Protein AF-A0A914KH45-F1 (afdb_monomer)

Organism: Meloidogyne incognita (NCBI:txid6306)

Structure (mmCIF, N/CA/C/O backbone):
data_AF-A0A914KH45-F1
#
_entry.id   AF-A0A914KH45-F1
#
loop_
_atom_site.group_PDB
_atom_site.id
_atom_site.type_symbol
_atom_site.label_atom_id
_atom_site.label_alt_id
_atom_site.label_comp_id
_atom_site.label_asym_id
_atom_site.label_entity_id
_atom_site.label_seq_id
_atom_site.pdbx_PDB_ins_code
_atom_site.Cartn_x
_atom_site.Cartn_y
_atom_site.Cartn_z
_atom_site.occupancy
_atom_site.B_iso_or_equiv
_atom_site.auth_seq_id
_atom_site.auth_comp_id
_atom_site.auth_asym_id
_atom_site.auth_atom_id
_atom_site.pdbx_PDB_model_num
ATOM 1 N N . MET A 1 1 ? 4.518 -7.612 -3.543 1.00 80.25 1 MET A N 1
ATOM 2 C CA . MET A 1 1 ? 4.300 -6.550 -2.547 1.00 80.25 1 MET A CA 1
ATOM 3 C C . MET A 1 1 ? 4.192 -7.185 -1.180 1.00 80.25 1 MET A C 1
ATOM 5 O O . MET A 1 1 ? 3.095 -7.568 -0.802 1.00 80.25 1 MET A O 1
ATOM 9 N N . THR A 1 2 ? 5.313 -7.351 -0.490 1.00 86.69 2 THR A N 1
ATOM 10 C CA . THR A 1 2 ? 5.345 -7.679 0.939 1.00 86.69 2 THR A CA 1
ATOM 11 C C . THR A 1 2 ? 5.157 -6.408 1.776 1.00 86.69 2 THR A C 1
ATOM 13 O O . THR A 1 2 ? 5.033 -5.309 1.222 1.00 86.69 2 THR A O 1
ATOM 16 N N . ALA A 1 3 ? 5.112 -6.544 3.103 1.00 83.75 3 ALA A N 1
ATOM 17 C CA . ALA A 1 3 ? 5.028 -5.394 3.999 1.00 83.75 3 ALA A CA 1
ATOM 18 C C . ALA A 1 3 ? 6.296 -4.525 3.919 1.00 83.75 3 ALA A C 1
ATOM 20 O O . ALA A 1 3 ? 6.202 -3.305 3.946 1.00 83.75 3 ALA A O 1
ATOM 21 N N . GLU A 1 4 ? 7.464 -5.135 3.733 1.00 85.19 4 GLU A N 1
ATOM 22 C CA . GLU A 1 4 ? 8.758 -4.447 3.658 1.00 85.19 4 GLU A CA 1
ATOM 23 C C . GLU A 1 4 ? 8.885 -3.600 2.384 1.00 85.19 4 GLU A C 1
ATOM 25 O O . GLU A 1 4 ? 9.47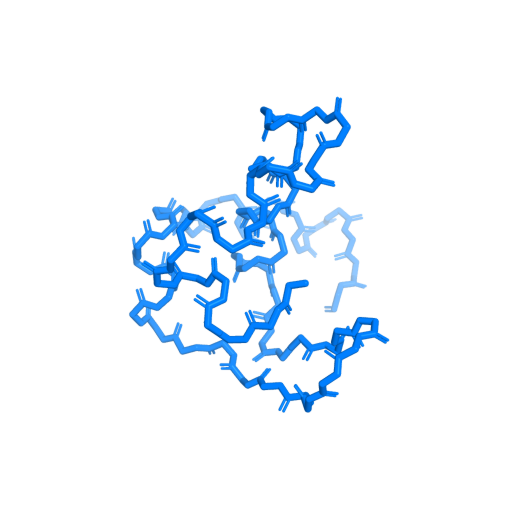9 -2.521 2.409 1.00 85.19 4 GLU A O 1
ATOM 30 N 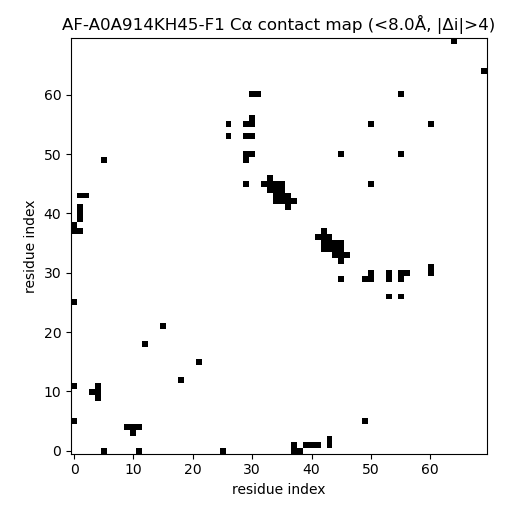N . ASP A 1 5 ? 8.253 -4.031 1.283 1.00 84.44 5 ASP A N 1
ATOM 31 C CA . ASP A 1 5 ? 8.232 -3.277 0.023 1.00 84.44 5 ASP A CA 1
ATOM 32 C C . ASP A 1 5 ? 7.576 -1.884 0.166 1.00 84.44 5 ASP A C 1
ATOM 34 O O . ASP A 1 5 ? 7.643 -1.065 -0.753 1.00 84.44 5 ASP A O 1
ATOM 38 N N . ILE A 1 6 ? 6.848 -1.631 1.257 1.00 84.75 6 ILE A N 1
ATOM 39 C CA . ILE A 1 6 ? 6.169 -0.356 1.530 1.00 84.75 6 ILE A CA 1
ATOM 40 C C . ILE A 1 6 ? 7.145 0.670 2.091 1.00 84.75 6 ILE A C 1
ATOM 42 O O . ILE A 1 6 ? 7.045 1.848 1.756 1.00 84.75 6 ILE A O 1
ATOM 46 N N . ASP A 1 7 ? 8.072 0.227 2.934 1.00 85.12 7 ASP A N 1
ATOM 47 C CA . ASP A 1 7 ? 9.080 1.082 3.554 1.00 85.12 7 ASP A CA 1
ATOM 48 C C . ASP A 1 7 ? 10.298 1.278 2.647 1.00 85.12 7 ASP A C 1
ATOM 50 O O . ASP A 1 7 ? 10.951 2.320 2.700 1.00 85.12 7 ASP A O 1
ATOM 54 N N . LEU A 1 8 ? 10.602 0.287 1.803 1.00 88.56 8 LEU A N 1
ATOM 55 C CA . LEU A 1 8 ? 11.857 0.217 1.063 1.00 88.56 8 LEU A CA 1
ATOM 56 C C . LEU A 1 8 ? 11.608 0.100 -0.448 1.00 88.56 8 LEU A C 1
ATOM 58 O O . LEU A 1 8 ? 11.554 -1.010 -0.982 1.00 88.56 8 LEU A O 1
ATOM 62 N N . PRO A 1 9 ? 11.521 1.227 -1.186 1.00 86.81 9 PRO A N 1
ATOM 63 C CA . PRO A 1 9 ? 11.336 1.201 -2.637 1.00 86.81 9 PRO A CA 1
ATOM 64 C C . PRO A 1 9 ? 12.411 0.407 -3.391 1.00 86.81 9 PRO A C 1
ATOM 66 O O . PRO A 1 9 ? 12.128 -0.178 -4.435 1.00 86.81 9 PRO A O 1
ATOM 69 N N . ILE A 1 10 ? 13.626 0.333 -2.838 1.00 90.75 10 ILE A N 1
ATOM 70 C CA . ILE A 1 10 ? 14.742 -0.441 -3.396 1.00 90.75 10 ILE A CA 1
ATOM 71 C C . ILE A 1 10 ? 14.456 -1.949 -3.491 1.00 90.75 10 ILE A C 1
ATOM 73 O O . ILE A 1 10 ? 15.081 -2.627 -4.297 1.00 90.75 10 ILE A O 1
ATOM 77 N N . MET A 1 11 ? 13.500 -2.475 -2.720 1.00 88.81 11 MET A N 1
ATOM 78 C CA . MET A 1 11 ? 13.147 -3.899 -2.751 1.00 88.81 11 MET A CA 1
ATOM 79 C C . MET A 1 11 ? 12.355 -4.286 -4.004 1.00 88.81 11 MET A C 1
ATOM 81 O O . MET A 1 11 ? 12.493 -5.405 -4.490 1.00 88.81 11 MET A O 1
ATOM 85 N N . TRP A 1 12 ? 11.539 -3.376 -4.548 1.00 89.50 12 TRP A N 1
ATOM 86 C CA . TRP A 1 12 ? 10.637 -3.700 -5.658 1.00 89.50 12 TRP A CA 1
ATOM 87 C C . TRP A 1 12 ? 10.965 -2.967 -6.960 1.00 89.50 12 TRP A C 1
ATOM 89 O O . TRP A 1 12 ? 10.696 -3.520 -8.024 1.00 89.50 12 TRP A O 1
ATOM 99 N N . ARG A 1 13 ? 11.552 -1.761 -6.909 1.00 93.56 13 ARG A N 1
ATOM 100 C CA . ARG A 1 13 ? 11.855 -0.970 -8.117 1.00 93.56 13 ARG A CA 1
ATOM 101 C C . ARG A 1 13 ? 12.793 -1.688 -9.096 1.00 93.56 13 ARG A C 1
ATOM 103 O O . ARG A 1 13 ? 12.413 -1.800 -10.255 1.00 93.56 13 ARG A O 1
ATOM 110 N N . PRO A 1 14 ? 13.931 -2.276 -8.669 1.00 94.94 14 PRO A N 1
ATOM 111 C CA . PRO A 1 14 ? 14.846 -2.955 -9.594 1.00 94.94 14 PRO A CA 1
ATOM 112 C C . PRO A 1 14 ? 14.252 -4.205 -10.256 1.00 94.94 14 PRO A C 1
ATOM 114 O O . PRO A 1 14 ? 14.777 -4.687 -11.253 1.00 94.94 14 PRO A O 1
ATOM 117 N N . LEU A 1 15 ? 13.180 -4.753 -9.677 1.00 90.56 15 LEU A N 1
ATOM 118 C CA . LEU A 1 15 ? 12.480 -5.938 -10.172 1.00 90.56 15 LEU A CA 1
ATOM 119 C C . LEU A 1 15 ? 11.264 -5.567 -11.035 1.00 90.56 15 LEU A C 1
ATOM 121 O O . LEU A 1 15 ? 10.533 -6.449 -11.487 1.00 90.56 15 LEU A O 1
ATOM 125 N N . SER A 1 16 ? 11.016 -4.271 -11.226 1.00 93.00 16 SER A N 1
ATOM 126 C CA . SER A 1 16 ? 9.889 -3.772 -11.993 1.00 93.00 16 SER A CA 1
ATOM 127 C C . SER A 1 16 ? 10.185 -3.788 -13.484 1.00 93.00 16 SER A C 1
ATOM 129 O O . SER A 1 16 ? 11.212 -3.283 -13.928 1.00 93.00 16 SER A O 1
ATOM 131 N N . LEU A 1 17 ? 9.238 -4.290 -14.275 1.00 95.12 17 LEU A N 1
ATOM 132 C CA . LEU A 1 17 ? 9.268 -4.099 -15.726 1.00 95.12 17 LEU A CA 1
ATOM 133 C C . LEU A 1 17 ? 8.924 -2.649 -16.116 1.00 95.12 17 LEU A C 1
ATOM 135 O O . LEU A 1 17 ? 9.347 -2.171 -17.164 1.00 95.12 17 LEU A O 1
ATOM 139 N N . ASN A 1 18 ? 8.129 -1.970 -15.281 1.00 97.06 18 ASN A N 1
ATOM 140 C CA . ASN A 1 18 ? 7.668 -0.598 -15.470 1.00 97.06 18 ASN A CA 1
ATOM 141 C C . ASN A 1 18 ? 7.368 0.033 -14.102 1.00 97.06 18 ASN A C 1
ATOM 143 O O . ASN A 1 18 ? 6.298 -0.176 -13.521 1.00 97.06 18 ASN A O 1
ATOM 147 N N . GLU A 1 19 ? 8.318 0.820 -13.595 1.00 95.31 19 GLU A N 1
ATOM 148 C CA . GLU A 1 19 ? 8.246 1.379 -12.243 1.00 95.31 19 GLU A CA 1
ATOM 149 C C . GLU A 1 19 ? 7.020 2.275 -12.038 1.00 95.31 19 GLU A C 1
ATOM 151 O O . GLU A 1 19 ? 6.368 2.186 -10.998 1.00 95.31 19 GLU A O 1
ATOM 156 N N . LEU A 1 20 ? 6.664 3.091 -13.037 1.00 94.75 20 LEU A N 1
ATOM 157 C CA . LEU A 1 20 ? 5.551 4.038 -12.940 1.00 94.75 20 LEU A CA 1
ATOM 158 C C . LEU A 1 20 ? 4.200 3.318 -12.859 1.00 94.75 20 LEU A C 1
ATOM 160 O O . LEU A 1 20 ? 3.342 3.656 -12.040 1.00 94.75 20 LEU A O 1
ATOM 164 N N . GLU A 1 21 ? 3.994 2.314 -13.708 1.00 95.19 21 GLU A N 1
ATO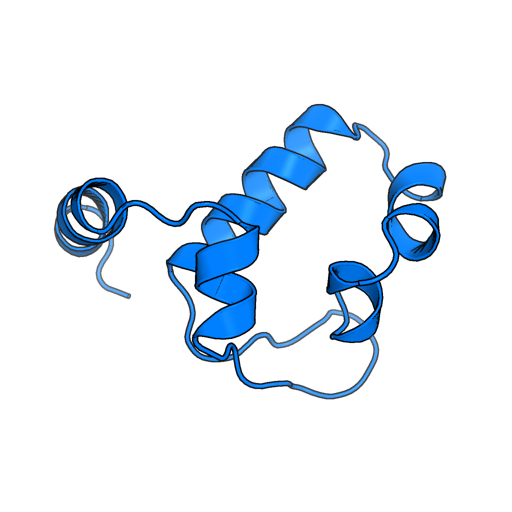M 165 C CA . GLU A 1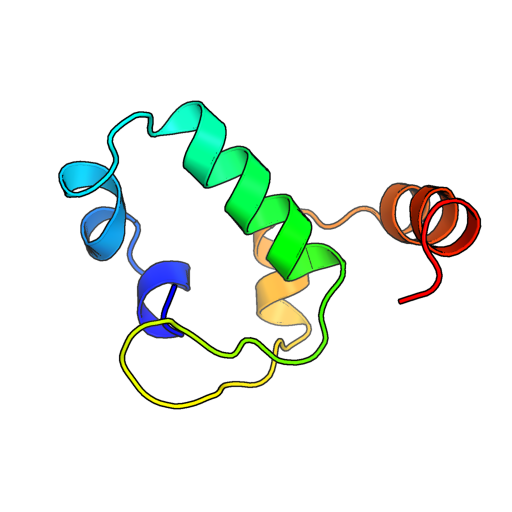 21 ? 2.768 1.513 -13.697 1.00 95.19 21 GLU A CA 1
ATOM 166 C C . GLU A 1 21 ? 2.643 0.709 -12.398 1.00 95.19 21 GLU A C 1
ATOM 168 O O . GLU A 1 21 ? 1.568 0.659 -11.786 1.00 95.19 21 GLU A O 1
ATOM 173 N N . GLN A 1 22 ? 3.751 0.125 -11.936 1.00 93.62 22 GLN A N 1
ATOM 174 C CA . GLN A 1 22 ? 3.761 -0.632 -10.695 1.00 93.62 22 GLN A CA 1
ATOM 175 C C . GLN A 1 22 ? 3.536 0.274 -9.477 1.00 93.62 22 GLN A C 1
ATOM 177 O O . GLN A 1 22 ? 2.786 -0.110 -8.583 1.00 93.62 22 GLN A O 1
ATOM 182 N N . GLU A 1 23 ? 4.093 1.486 -9.438 1.00 93.19 23 GLU A N 1
ATOM 183 C CA . GLU A 1 23 ? 3.850 2.457 -8.361 1.00 93.19 23 GLU A CA 1
ATOM 184 C C . GLU A 1 23 ? 2.369 2.854 -8.276 1.00 93.19 23 GLU A C 1
ATOM 186 O O . GLU A 1 23 ? 1.764 2.788 -7.200 1.00 93.19 23 GLU A O 1
ATOM 191 N N . ASN A 1 24 ? 1.751 3.165 -9.419 1.00 92.31 24 ASN A N 1
ATOM 192 C CA . ASN A 1 24 ? 0.327 3.495 -9.500 1.00 92.31 24 ASN A CA 1
ATOM 193 C C . ASN A 1 24 ? -0.565 2.326 -9.059 1.00 92.31 24 ASN A C 1
ATOM 195 O O . ASN A 1 24 ? -1.498 2.509 -8.272 1.00 92.31 24 ASN A O 1
ATOM 199 N N . SER A 1 25 ? -0.248 1.112 -9.512 1.00 91.81 25 SER A N 1
ATOM 200 C CA . SER A 1 25 ? -0.978 -0.102 -9.134 1.00 91.81 25 SER A CA 1
ATOM 201 C C . SER A 1 25 ? -0.854 -0.391 -7.637 1.00 91.81 25 SER A C 1
ATOM 203 O O . SER A 1 25 ? -1.846 -0.683 -6.968 1.00 91.81 25 SER A O 1
ATOM 205 N N . ARG A 1 26 ? 0.353 -0.249 -7.074 1.00 92.69 26 ARG A N 1
ATOM 206 C CA . ARG A 1 26 ? 0.606 -0.428 -5.637 1.00 92.69 26 ARG A CA 1
ATOM 207 C C . ARG A 1 26 ? -0.166 0.588 -4.801 1.00 92.69 26 ARG A C 1
ATOM 209 O O . ARG A 1 26 ? -0.799 0.192 -3.823 1.00 92.69 26 ARG A O 1
ATOM 216 N N . LYS A 1 27 ? -0.179 1.865 -5.205 1.00 91.94 27 LYS A N 1
ATOM 217 C CA . LYS A 1 27 ? -0.993 2.905 -4.559 1.00 91.94 27 LYS A CA 1
ATOM 218 C C . LYS A 1 27 ? -2.473 2.531 -4.562 1.00 91.94 27 LYS A C 1
ATOM 220 O O . LYS A 1 27 ? -3.116 2.585 -3.517 1.00 91.94 27 LYS A O 1
ATOM 225 N N . LEU A 1 28 ? -2.998 2.099 -5.707 1.00 90.06 28 LEU A N 1
ATOM 226 C CA . LEU A 1 28 ? -4.397 1.699 -5.837 1.00 90.06 28 LEU A CA 1
ATOM 227 C C . LEU A 1 28 ? -4.755 0.541 -4.895 1.00 90.06 28 LEU A C 1
ATOM 229 O O . LEU A 1 28 ? -5.727 0.638 -4.143 1.00 90.06 28 LEU A O 1
ATOM 233 N N . ILE A 1 29 ? -3.936 -0.513 -4.876 1.00 91.12 29 ILE A N 1
ATOM 234 C CA . ILE A 1 29 ? -4.126 -1.666 -3.986 1.00 91.12 29 ILE A CA 1
ATOM 235 C C . ILE A 1 29 ? -4.133 -1.215 -2.522 1.00 91.12 29 ILE A C 1
ATOM 237 O O . ILE A 1 29 ? -5.042 -1.576 -1.772 1.00 91.12 29 ILE A O 1
ATOM 241 N N . ILE A 1 30 ? -3.160 -0.388 -2.120 1.00 91.81 30 ILE A N 1
ATOM 242 C CA . ILE A 1 30 ? -3.023 0.053 -0.727 1.00 91.81 30 ILE A CA 1
ATOM 243 C C . ILE A 1 30 ? -4.219 0.889 -0.268 1.00 91.81 30 ILE A C 1
ATOM 245 O O . ILE A 1 30 ? -4.685 0.751 0.866 1.00 91.81 30 ILE A O 1
ATOM 249 N N . CYS A 1 31 ? -4.750 1.740 -1.141 1.00 90.88 31 CYS A N 1
ATOM 250 C CA . CYS A 1 31 ? -5.866 2.609 -0.789 1.00 90.88 31 CYS A CA 1
ATOM 251 C C . CYS A 1 31 ? -7.208 1.873 -0.687 1.00 90.88 31 CYS A C 1
ATOM 253 O O . CYS A 1 31 ? -8.072 2.282 0.101 1.00 90.88 31 CYS A O 1
ATOM 255 N N . CYS A 1 32 ? -7.389 0.788 -1.441 1.00 87.88 32 CYS A N 1
ATOM 256 C CA . CYS A 1 32 ? -8.652 0.054 -1.488 1.00 87.88 32 CYS A CA 1
ATOM 257 C C . CYS A 1 32 ? -8.718 -1.102 -0.486 1.00 87.88 32 CYS A C 1
ATOM 259 O O . CYS A 1 32 ? -9.736 -1.244 0.194 1.00 87.88 32 CYS A O 1
ATOM 261 N N . ALA A 1 33 ? -7.647 -1.886 -0.361 1.00 89.62 33 ALA A N 1
ATOM 262 C CA . ALA A 1 33 ? -7.658 -3.123 0.408 1.00 89.62 33 ALA A CA 1
ATOM 263 C C . ALA A 1 33 ? -7.521 -2.900 1.927 1.00 89.62 33 ALA A C 1
ATOM 265 O O . ALA A 1 33 ? -7.073 -1.851 2.410 1.00 89.62 33 ALA A O 1
ATOM 266 N N . ASP A 1 34 ? -7.906 -3.919 2.694 1.00 91.69 34 ASP A N 1
ATOM 267 C CA . ASP A 1 34 ? -7.650 -3.999 4.136 1.00 91.69 34 ASP A CA 1
ATOM 268 C C . ASP A 1 34 ? -6.583 -5.058 4.465 1.00 91.69 34 ASP A C 1
ATOM 270 O O . ASP A 1 34 ? -5.886 -4.932 5.471 1.00 91.69 34 ASP A O 1
ATOM 274 N N . TYR A 1 35 ? -6.388 -6.045 3.586 1.00 94.19 35 TYR A N 1
ATOM 275 C CA . TYR A 1 35 ? -5.333 -7.059 3.655 1.00 94.19 35 TYR A CA 1
ATOM 276 C C . TYR A 1 35 ? -4.740 -7.299 2.265 1.00 94.19 35 TYR A C 1
ATOM 278 O O . TYR A 1 35 ? -5.443 -7.183 1.263 1.00 94.19 35 TYR A O 1
ATOM 286 N N . ILE A 1 36 ? -3.457 -7.652 2.205 1.00 92.62 36 ILE A N 1
ATOM 287 C CA . ILE A 1 36 ? -2.759 -8.018 0.968 1.00 92.62 36 ILE A CA 1
ATOM 288 C C . ILE A 1 36 ? -2.272 -9.456 1.083 1.00 92.62 36 ILE A C 1
ATOM 290 O O . ILE A 1 36 ? -1.594 -9.812 2.048 1.00 92.62 36 ILE A O 1
ATOM 294 N N . VAL A 1 37 ? -2.589 -10.256 0.065 1.00 93.31 37 VAL A N 1
ATOM 295 C CA . VAL A 1 37 ? -2.027 -11.592 -0.146 1.00 93.31 37 VAL A CA 1
ATOM 296 C C . VAL A 1 37 ? -0.936 -11.471 -1.211 1.00 93.31 37 VAL A C 1
ATOM 298 O O . VAL A 1 37 ? -1.256 -11.278 -2.385 1.00 93.31 37 VAL A O 1
ATOM 301 N N . PRO A 1 38 ? 0.351 -11.499 -0.837 1.00 90.06 38 PRO A N 1
ATOM 302 C CA . PRO A 1 38 ? 1.425 -11.381 -1.811 1.00 90.06 38 PRO A CA 1
ATOM 303 C C . PRO A 1 38 ? 1.658 -12.702 -2.554 1.00 90.06 38 PRO A C 1
ATOM 305 O O . PRO A 1 38 ? 1.353 -13.774 -2.040 1.00 90.06 38 PRO A O 1
ATOM 308 N N . GLY A 1 39 ? 2.283 -12.631 -3.735 1.00 84.06 39 GLY A N 1
ATOM 309 C CA . GLY A 1 39 ? 2.740 -13.831 -4.451 1.00 84.06 39 GLY A CA 1
ATOM 310 C C . GLY A 1 39 ? 3.813 -14.627 -3.692 1.00 84.06 39 GLY A C 1
ATOM 311 O O . GLY A 1 39 ? 3.906 -15.838 -3.851 1.00 84.06 39 GLY A O 1
ATOM 312 N N . HIS A 1 40 ? 4.582 -13.960 -2.822 1.00 83.88 40 HIS A N 1
ATOM 313 C CA . HIS A 1 40 ? 5.559 -14.572 -1.920 1.00 83.88 40 HIS A CA 1
ATOM 314 C C . HIS A 1 40 ? 5.511 -13.891 -0.545 1.00 83.88 40 HIS A C 1
ATOM 316 O O . HIS A 1 40 ? 5.362 -12.672 -0.467 1.00 83.88 40 HIS A O 1
ATOM 322 N N . GLY A 1 41 ? 5.677 -14.660 0.534 1.00 85.06 41 GLY A N 1
ATOM 323 C CA . GLY A 1 41 ? 5.653 -14.156 1.913 1.00 85.06 41 GLY A CA 1
ATOM 324 C C . GLY A 1 41 ? 4.299 -14.322 2.613 1.00 85.06 41 GLY A C 1
ATOM 325 O O . GLY A 1 41 ? 3.430 -15.063 2.158 1.00 85.06 41 GLY A O 1
ATOM 326 N N . LYS A 1 42 ? 4.138 -13.663 3.767 1.00 92.19 42 LYS A N 1
ATOM 327 C CA . LYS A 1 42 ? 2.925 -13.761 4.596 1.00 92.19 42 LYS A CA 1
ATOM 328 C C . LYS A 1 42 ? 1.904 -12.688 4.219 1.00 92.19 42 LYS A C 1
ATOM 330 O O . LYS A 1 42 ? 2.269 -11.571 3.858 1.00 92.19 42 LYS A O 1
ATOM 335 N N . ILE A 1 43 ? 0.624 -13.025 4.370 1.00 94.81 43 ILE A N 1
ATOM 336 C CA . ILE A 1 43 ? -0.481 -12.062 4.307 1.00 94.81 43 ILE A CA 1
ATOM 337 C C . ILE A 1 43 ? -0.264 -10.993 5.379 1.00 94.81 43 ILE A C 1
ATOM 339 O O . ILE A 1 43 ? 0.109 -11.315 6.509 1.00 94.81 43 ILE A O 1
ATOM 343 N N . PHE A 1 44 ? -0.538 -9.733 5.050 1.00 94.19 44 PHE A N 1
ATOM 344 C CA . PHE A 1 44 ? -0.439 -8.634 6.007 1.00 94.19 44 PHE A CA 1
ATOM 345 C C . PHE A 1 44 ? -1.614 -7.665 5.891 1.00 94.19 44 PHE A C 1
ATOM 347 O O . PHE A 1 44 ? -2.255 -7.539 4.846 1.00 94.19 44 PHE A O 1
ATOM 354 N N . LYS A 1 45 ? -1.909 -6.993 7.006 1.00 94.94 45 LYS A N 1
ATOM 355 C CA . LYS A 1 45 ? -2.989 -6.013 7.114 1.00 94.94 45 LYS A CA 1
ATOM 356 C C . LYS A 1 45 ? -2.493 -4.630 6.711 1.00 94.94 45 LYS A C 1
ATOM 358 O O . LYS A 1 45 ? -1.422 -4.209 7.143 1.00 94.94 45 LYS A O 1
ATOM 363 N N . ILE A 1 46 ? -3.311 -3.895 5.966 1.00 93.25 46 ILE A N 1
ATOM 364 C CA . ILE A 1 46 ? -3.074 -2.483 5.684 1.00 93.25 46 ILE A CA 1
ATOM 365 C C . ILE A 1 46 ? -3.532 -1.648 6.876 1.00 93.25 46 ILE A C 1
ATOM 367 O O . ILE A 1 46 ? -4.701 -1.677 7.266 1.00 93.25 46 ILE A O 1
ATOM 371 N N . ASN A 1 47 ? -2.610 -0.882 7.450 1.00 92.06 47 ASN A N 1
ATOM 372 C CA . ASN A 1 47 ? -2.898 0.046 8.535 1.00 92.06 47 ASN A CA 1
ATOM 373 C C . ASN A 1 47 ? -3.084 1.486 8.020 1.00 92.06 47 ASN A C 1
ATOM 375 O O . ASN A 1 47 ? -2.883 1.795 6.843 1.00 92.06 47 ASN A O 1
ATOM 379 N N . LYS A 1 48 ? -3.499 2.383 8.920 1.00 90.69 48 LYS A N 1
ATOM 380 C CA . LYS A 1 48 ? -3.765 3.788 8.588 1.00 90.69 48 LYS A CA 1
ATOM 381 C C . LYS A 1 48 ? -2.509 4.522 8.100 1.00 90.69 48 LYS A C 1
ATOM 383 O O . LYS A 1 48 ? -2.593 5.249 7.119 1.00 90.69 48 LYS A O 1
ATOM 388 N N . ILE A 1 49 ? -1.357 4.260 8.721 1.00 90.81 49 ILE A N 1
ATOM 389 C CA . ILE A 1 49 ? -0.066 4.887 8.386 1.00 90.81 49 ILE A CA 1
ATOM 390 C C . ILE A 1 49 ? 0.321 4.574 6.936 1.00 90.81 49 ILE A C 1
ATOM 392 O O . ILE A 1 49 ? 0.766 5.450 6.200 1.00 90.81 49 ILE A O 1
ATOM 396 N N . MET A 1 50 ? 0.099 3.336 6.487 1.00 91.38 50 MET A N 1
ATOM 397 C CA . MET A 1 50 ? 0.339 2.939 5.096 1.00 91.38 50 MET A CA 1
ATOM 398 C C . MET A 1 50 ? -0.572 3.713 4.136 1.00 91.38 50 MET A C 1
ATOM 400 O O . MET A 1 50 ? -0.104 4.211 3.119 1.00 91.38 50 MET A O 1
ATOM 404 N N . LYS A 1 51 ? -1.859 3.877 4.467 1.00 90.75 51 LYS A N 1
ATOM 405 C CA . LYS A 1 51 ? -2.796 4.658 3.637 1.00 90.75 51 LYS A CA 1
ATOM 406 C C . LYS A 1 51 ? -2.421 6.143 3.583 1.00 90.75 51 LYS A C 1
ATOM 408 O O . LYS A 1 51 ? -2.526 6.760 2.526 1.00 90.75 51 LYS A O 1
ATOM 413 N N . GLU A 1 52 ? -1.951 6.699 4.696 1.00 90.31 52 GLU A N 1
ATOM 414 C CA . GLU A 1 52 ? -1.466 8.081 4.779 1.00 90.31 52 GLU A CA 1
ATOM 415 C C . GLU A 1 52 ? -0.224 8.287 3.905 1.00 90.31 52 GLU A C 1
ATOM 417 O O . GLU A 1 52 ? -0.206 9.204 3.092 1.00 90.31 52 GLU A O 1
ATOM 422 N N . ARG A 1 53 ? 0.768 7.390 3.972 1.00 88.12 53 ARG A N 1
ATOM 423 C CA . ARG A 1 53 ? 1.988 7.473 3.145 1.00 88.12 53 ARG A CA 1
ATOM 424 C C . ARG A 1 53 ? 1.724 7.425 1.644 1.00 88.12 53 ARG A C 1
ATOM 426 O O . ARG A 1 53 ? 2.449 8.042 0.873 1.00 88.12 53 ARG A O 1
ATOM 433 N N . PHE A 1 54 ? 0.700 6.688 1.229 1.00 89.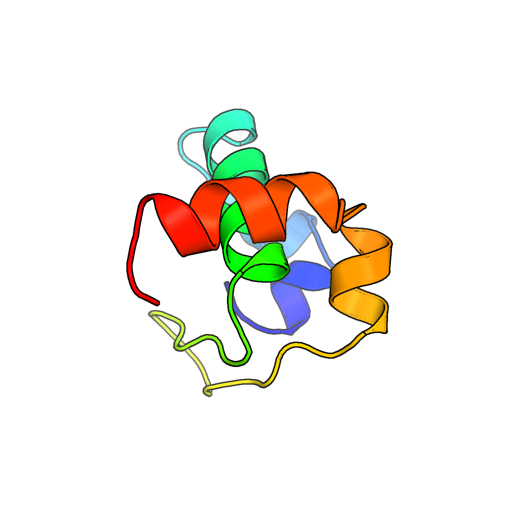19 54 PHE A N 1
ATOM 434 C CA . PHE A 1 54 ? 0.315 6.585 -0.177 1.00 89.19 54 PHE A CA 1
ATOM 435 C C . PHE A 1 54 ? -0.640 7.706 -0.618 1.00 89.19 54 PHE A C 1
ATOM 437 O O . PHE A 1 54 ? -1.138 7.669 -1.745 1.00 89.19 54 PHE A O 1
ATOM 444 N N . ASN A 1 55 ? -0.879 8.718 0.230 1.00 90.06 55 ASN A N 1
ATOM 445 C CA . ASN A 1 55 ? -1.814 9.820 -0.006 1.00 90.06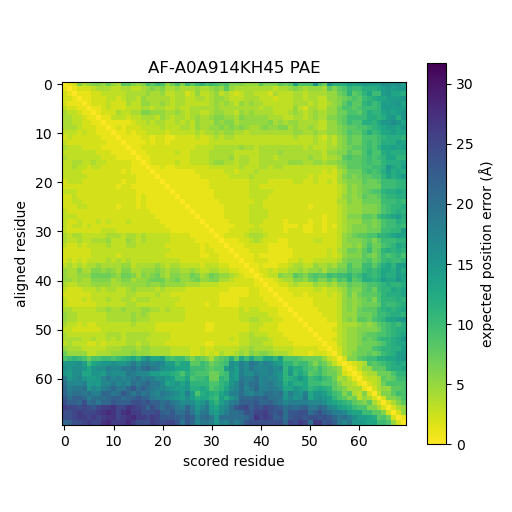 55 ASN A CA 1
ATOM 446 C C . ASN A 1 55 ? -3.164 9.308 -0.528 1.00 90.06 55 ASN A C 1
ATOM 448 O O . ASN A 1 55 ? -3.655 9.732 -1.579 1.00 90.06 55 ASN A O 1
ATOM 452 N N . CYS A 1 56 ? -3.732 8.327 0.175 1.00 88.19 56 CYS A N 1
ATOM 453 C CA . CYS A 1 56 ? -5.010 7.742 -0.193 1.00 88.19 56 CYS A CA 1
ATOM 454 C C . CYS A 1 56 ? -6.146 8.746 0.017 1.00 88.19 56 CYS A C 1
ATOM 456 O O . CYS A 1 56 ? -6.565 9.008 1.143 1.00 88.19 56 CYS A O 1
ATOM 458 N N . ASN A 1 57 ? -6.687 9.273 -1.079 1.00 79.25 57 ASN A N 1
ATOM 459 C CA . ASN A 1 57 ? -7.802 10.209 -1.040 1.00 79.25 57 ASN A CA 1
ATOM 460 C C . ASN A 1 57 ? -9.122 9.463 -0.782 1.00 79.25 57 ASN A C 1
ATOM 462 O O . ASN A 1 57 ? -9.533 8.608 -1.571 1.00 79.25 57 ASN A O 1
ATOM 466 N N . GLU A 1 58 ? -9.851 9.827 0.279 1.00 66.00 58 GLU A N 1
ATOM 467 C CA . GLU A 1 58 ? -11.155 9.213 0.593 1.00 66.00 58 GLU A CA 1
ATOM 468 C C . GLU A 1 58 ? -12.166 9.326 -0.561 1.00 66.00 58 GLU A C 1
ATOM 470 O O . GLU A 1 58 ? -13.013 8.449 -0.756 1.00 66.00 58 GLU A O 1
ATOM 475 N N . ASN A 1 59 ? -12.052 10.388 -1.359 1.00 61.81 59 ASN A N 1
ATOM 476 C CA . AS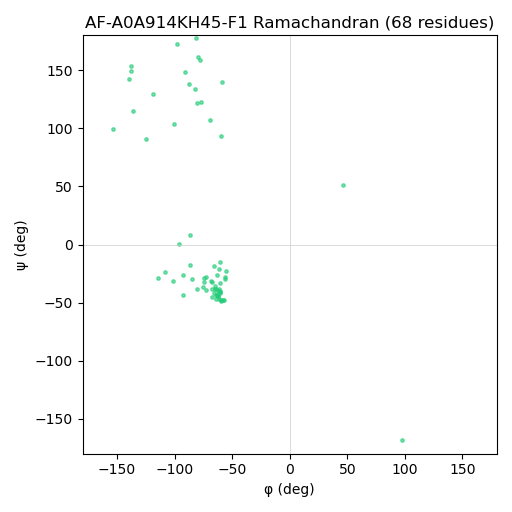N A 1 59 ? -12.908 10.645 -2.515 1.00 61.81 59 ASN A CA 1
ATOM 477 C C . ASN A 1 59 ? -12.697 9.624 -3.647 1.00 61.81 59 ASN A C 1
ATOM 479 O O . ASN A 1 59 ? -13.656 9.263 -4.331 1.00 61.81 59 ASN A O 1
ATOM 483 N N . GLU A 1 60 ? -11.479 9.105 -3.819 1.00 60.44 60 GLU A N 1
ATOM 484 C CA . GLU A 1 60 ? -11.186 8.049 -4.797 1.00 60.44 60 GLU A CA 1
ATOM 485 C C . GLU A 1 60 ? -11.687 6.688 -4.308 1.00 60.44 60 GLU A C 1
ATOM 487 O O . GLU A 1 60 ? -12.270 5.926 -5.083 1.00 60.44 60 GLU A O 1
ATOM 492 N N . ARG A 1 61 ? -11.583 6.438 -2.994 1.00 58.56 61 ARG A N 1
ATOM 493 C CA . ARG A 1 61 ? -12.130 5.239 -2.343 1.00 58.56 61 ARG A CA 1
ATOM 494 C C . ARG A 1 61 ? -13.654 5.145 -2.508 1.00 58.56 61 ARG A C 1
ATOM 496 O O . ARG A 1 61 ? -14.176 4.074 -2.805 1.00 58.56 61 ARG A O 1
ATOM 503 N N . LYS A 1 62 ? -14.372 6.269 -2.364 1.00 54.72 62 LYS A N 1
ATOM 504 C CA . LYS A 1 62 ? -15.839 6.354 -2.536 1.00 54.72 62 LYS A CA 1
ATOM 505 C C . LYS A 1 62 ? -16.278 6.249 -3.999 1.00 54.72 62 LYS A C 1
ATOM 507 O O . LYS A 1 62 ? -17.269 5.580 -4.278 1.00 54.72 62 LYS A O 1
ATOM 512 N N . LYS A 1 63 ? -15.542 6.866 -4.934 1.00 55.91 63 LYS A N 1
ATOM 513 C CA . LYS A 1 63 ? -15.833 6.756 -6.376 1.00 55.91 63 LYS A CA 1
ATOM 514 C C . LYS A 1 63 ? -15.739 5.312 -6.874 1.00 55.91 63 LYS A C 1
ATOM 516 O O . LYS A 1 63 ? -16.564 4.918 -7.690 1.00 55.91 63 LYS A O 1
ATOM 521 N N . ARG A 1 64 ? -14.775 4.527 -6.375 1.00 57.59 64 ARG A N 1
ATOM 522 C CA . ARG A 1 64 ? -14.526 3.161 -6.868 1.00 57.59 64 ARG A CA 1
ATOM 523 C C . ARG A 1 64 ? -15.254 2.052 -6.110 1.00 57.59 64 ARG A C 1
ATOM 525 O O . ARG A 1 64 ? -15.657 1.106 -6.767 1.00 57.59 64 ARG A O 1
ATOM 532 N N . LYS A 1 65 ? -15.600 2.225 -4.822 1.00 54.03 65 LYS A N 1
ATOM 533 C CA . LYS A 1 65 ? -16.603 1.358 -4.152 1.00 54.03 65 LYS A CA 1
ATOM 534 C C . LYS A 1 65 ? -17.954 1.322 -4.880 1.00 54.03 65 LYS A C 1
ATOM 536 O O . LYS A 1 65 ? -18.733 0.402 -4.685 1.00 54.03 65 LYS A O 1
ATOM 541 N N . LYS A 1 66 ? -18.247 2.349 -5.684 1.00 51.38 66 LYS A N 1
ATOM 542 C CA . LYS A 1 66 ? -19.451 2.432 -6.518 1.0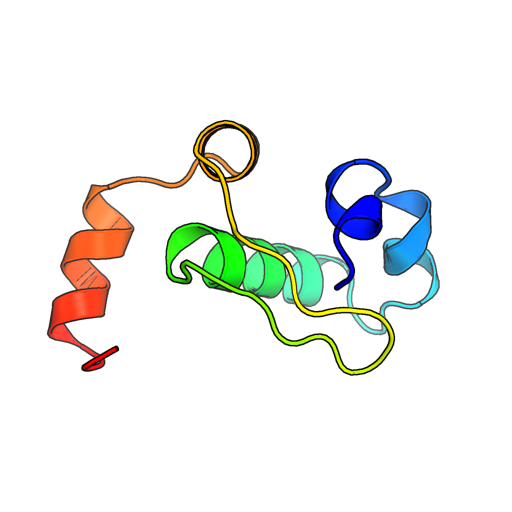0 51.38 66 LYS A CA 1
ATOM 543 C C . LYS A 1 66 ? -19.285 1.761 -7.892 1.00 51.38 66 LYS A C 1
ATOM 545 O O . LYS A 1 66 ? -20.290 1.521 -8.549 1.00 51.38 66 LYS A O 1
ATOM 550 N N . LEU A 1 67 ? -18.050 1.506 -8.333 1.00 51.88 67 LEU A N 1
ATOM 551 C CA . LEU A 1 67 ? -17.739 0.926 -9.646 1.00 51.88 67 LEU A CA 1
ATOM 552 C C . LEU A 1 67 ? -17.401 -0.567 -9.561 1.00 51.88 67 LEU A C 1
ATOM 554 O O . LEU A 1 67 ? -17.701 -1.314 -10.483 1.00 51.88 67 LEU A O 1
ATOM 558 N N . GLU A 1 68 ? -16.811 -1.000 -8.453 1.00 50.31 68 GLU A N 1
ATOM 559 C CA . GLU A 1 68 ? -16.439 -2.385 -8.204 1.00 50.31 68 GLU A CA 1
ATOM 560 C C . GLU A 1 68 ? -16.853 -2.706 -6.766 1.00 50.31 68 GLU A C 1
ATOM 562 O O . GLU A 1 68 ? -16.359 -2.099 -5.814 1.00 50.31 68 GLU A O 1
ATOM 567 N N . ASN A 1 69 ? -17.816 -3.618 -6.611 1.00 46.75 69 ASN A N 1
ATOM 568 C CA . ASN A 1 69 ? -18.104 -4.252 -5.329 1.00 46.75 69 ASN A CA 1
ATOM 569 C C . ASN A 1 69 ? -16.826 -4.977 -4.860 1.00 46.75 69 ASN A C 1
ATOM 571 O O . ASN A 1 69 ? -16.578 -6.107 -5.276 1.00 46.75 69 ASN A O 1
ATOM 575 N N . CYS A 1 70 ? -16.008 -4.306 -4.047 1.00 45.38 70 CYS A N 1
ATOM 576 C CA . CYS A 1 70 ? -15.025 -4.929 -3.160 1.00 45.38 70 CYS A CA 1
ATOM 577 C C . CYS A 1 7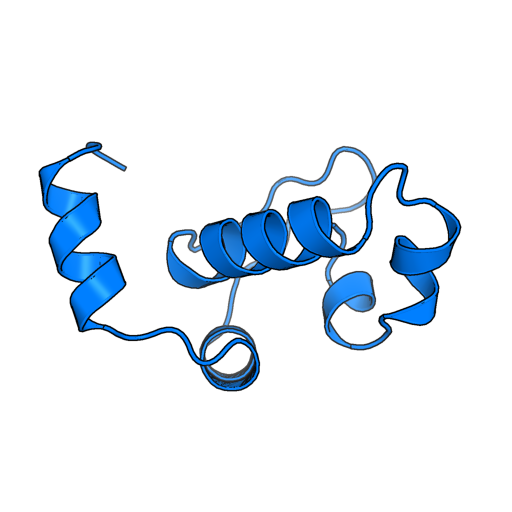0 ? -15.681 -5.275 -1.825 1.00 45.38 70 CYS A C 1
ATOM 579 O O . CYS A 1 70 ? -16.384 -4.389 -1.279 1.00 45.38 70 CYS A O 1
#

Foldseek 3Di:
DDPVCLVDVVVCCVVDPDNVVVLVVVLVCLLADQWDDDPDDDIDGRDPVSNVSSVRDVVVNVVVCVVDVD

InterPro domains:
  IPR036866 Ribonuclease Z/Hydroxyacylglutathione hydrolase-like [G3DSA:3.60.15.10] (1-48)
  IPR039344 Metallo-beta-lactamase domain-containing protein 1 [PTHR23200] (3-51)

Sequence (70 aa):
MTAEDIDLPIMWRPLSLNELEQENSRKLIICCADYIVPGHGKIFKINKIMKERFNCNENERKKRKKLENC

Nearest PDB structures (foldseek):
  5xga-assembly1_A  TM=6.883E-01  e=9.948E-01  Escherichia coli K-12
  2jii-assembly2_B  TM=4.376E-01  e=2.734E+00  Homo sapiens
  3jbn-assembly1_I  TM=3.129E-01  e=9.838E+00  Plasmodium falciparum 3D7

Radius of gyration: 12.38 Å; Cα contacts (8 Å, |Δi|>4): 51; chains: 1; bounding box: 34×25×24 Å

Secondary structure (DSSP, 8-state):
--SHHHH-GGGTGGG-S-HHHHHHHHHHHHHH-SEE--SSS--EEPPHHHHHHTT--HHHHHHHHTTS--

pLDDT: mean 83.73, std 14.38, range [45.38, 97.06]

Solvent-accessible surface area (backbone atoms only — not comparable to full-atom values): 4337 Å² total; per-residue (Å²): 111,48,78,64,45,73,81,35,60,80,73,48,48,86,76,43,96,46,56,69,63,50,51,54,51,50,42,53,50,53,51,69,46,58,61,48,80,32,97,61,79,70,70,46,72,60,51,68,67,60,29,57,74,58,66,51,53,69,69,58,48,56,58,42,58,74,75,45,93,123

Mean predicted aligned error: 6.27 Å